Protein AF-K1QM29-F1 (afdb_monomer_lite)

Radius of gyration: 13.54 Å; chains: 1; bounding box: 26×27×32 Å

Organism: Magallana gigas (NCBI:txid29159)

pLDDT: mean 89.01, std 9.98, range [46.22, 97.56]

Foldseek 3Di:
DVVVVVVVVVVVLVVCVVVLHAEEDEPVCPPLPPQQADPVSPHGDPVVVVVVVVSVVVVVVCVVVDSDHYDYDDD

Secondary structure (DSSP, 8-state):
-HHHHHHHHHHHHHHHHHTT--EE--GGGTT--TTTB-TTSSSB-HHHHHHHHHHHHHHHHHHHH---SEE----

Sequence (75 aa):
MEQSRNRVNRAAAKEILGCGGRLLRHTQFLGKPKQLYSRDGVHLSGLGNDIYLNNLQGALEYFVKNKEGVVFPVN

Structure (mmCIF, N/CA/C/O backbone):
data_AF-K1QM29-F1
#
_entry.id   AF-K1QM29-F1
#
loop_
_atom_site.group_PDB
_atom_site.id
_atom_site.type_symbol
_atom_site.label_atom_id
_atom_site.label_alt_id
_atom_site.label_comp_id
_atom_site.label_asym_id
_atom_site.label_entity_id
_atom_site.label_seq_id
_atom_site.pdbx_PDB_ins_code
_atom_site.Cartn_x
_atom_site.Cartn_y
_atom_site.Cartn_z
_atom_site.occupancy
_atom_site.B_iso_or_equiv
_atom_site.auth_seq_id
_atom_site.auth_comp_id
_atom_site.auth_asym_id
_atom_site.auth_atom_id
_atom_site.pdbx_PDB_model_num
ATOM 1 N N . MET A 1 1 ? 12.423 16.089 -3.708 1.00 73.94 1 MET A N 1
ATOM 2 C CA . MET A 1 1 ? 11.159 15.362 -3.987 1.00 73.94 1 MET A CA 1
ATOM 3 C C . MET A 1 1 ? 10.838 14.319 -2.916 1.00 73.94 1 MET A C 1
ATOM 5 O O . MET A 1 1 ? 9.718 14.295 -2.422 1.00 73.94 1 MET A O 1
ATOM 9 N N . GLU A 1 2 ? 11.813 13.510 -2.493 1.00 81.38 2 GLU A N 1
ATOM 10 C CA . GLU A 1 2 ? 11.604 12.442 -1.502 1.00 81.38 2 GLU A CA 1
ATOM 11 C C . GLU A 1 2 ? 11.139 12.936 -0.118 1.00 81.38 2 GLU A C 1
ATOM 13 O O . GLU A 1 2 ? 10.247 12.353 0.493 1.00 81.38 2 GLU A O 1
ATOM 18 N N . GLN A 1 3 ? 11.658 14.077 0.347 1.00 86.81 3 GLN A N 1
ATOM 19 C CA . GLN A 1 3 ? 11.189 14.718 1.582 1.00 86.81 3 GLN A CA 1
ATOM 20 C C . GLN A 1 3 ? 9.709 15.128 1.500 1.00 86.81 3 GLN A C 1
ATOM 22 O O . GLN A 1 3 ? 8.957 14.918 2.451 1.00 86.81 3 GLN A O 1
ATOM 27 N N . SER A 1 4 ? 9.269 15.655 0.352 1.00 91.81 4 SER A N 1
ATOM 28 C CA . SER A 1 4 ? 7.866 16.011 0.114 1.00 91.81 4 SER A CA 1
ATOM 29 C C . SER A 1 4 ? 6.971 14.773 0.129 1.00 91.81 4 SER A C 1
ATOM 31 O O . SER A 1 4 ? 5.930 14.791 0.782 1.00 91.81 4 SER A O 1
ATOM 33 N N . ARG A 1 5 ? 7.408 13.675 -0.506 1.00 87.75 5 ARG A N 1
ATOM 34 C CA . ARG A 1 5 ? 6.720 12.373 -0.473 1.00 87.75 5 ARG A CA 1
ATOM 35 C C . ARG A 1 5 ? 6.559 11.869 0.962 1.00 87.75 5 ARG A C 1
ATOM 37 O O . ARG A 1 5 ? 5.455 11.533 1.380 1.00 87.75 5 ARG A O 1
ATOM 44 N N . ASN A 1 6 ? 7.636 11.890 1.746 1.00 89.38 6 ASN A N 1
ATOM 45 C CA . ASN A 1 6 ? 7.612 11.473 3.149 1.00 89.38 6 ASN A CA 1
ATOM 46 C C . ASN A 1 6 ? 6.693 12.351 4.006 1.00 89.38 6 ASN A C 1
ATOM 48 O O . ASN A 1 6 ? 5.983 11.833 4.869 1.00 89.38 6 ASN A O 1
ATOM 52 N N . ARG A 1 7 ? 6.668 13.666 3.757 1.00 95.06 7 ARG A N 1
ATOM 53 C CA . ARG A 1 7 ? 5.768 14.599 4.445 1.00 95.06 7 ARG A CA 1
ATOM 54 C C . ARG A 1 7 ? 4.302 14.285 4.147 1.00 95.06 7 ARG A C 1
ATOM 56 O O . ARG A 1 7 ? 3.515 14.200 5.085 1.00 95.06 7 ARG A O 1
ATOM 63 N N . VAL A 1 8 ? 3.957 14.071 2.876 1.00 93.94 8 VAL A N 1
ATOM 64 C CA . VAL A 1 8 ? 2.593 13.704 2.456 1.00 93.94 8 VAL A CA 1
ATOM 65 C C . VAL A 1 8 ? 2.185 12.365 3.064 1.00 93.94 8 VAL A C 1
ATOM 67 O O . VAL A 1 8 ? 1.144 12.288 3.707 1.00 93.94 8 VAL A O 1
ATOM 70 N N . ASN A 1 9 ? 3.038 11.342 2.970 1.00 92.00 9 ASN A N 1
ATOM 71 C CA . ASN A 1 9 ? 2.758 10.028 3.552 1.00 92.00 9 ASN A CA 1
ATOM 72 C C . ASN A 1 9 ? 2.542 10.101 5.069 1.00 92.00 9 ASN A C 1
ATOM 74 O O . ASN A 1 9 ? 1.671 9.419 5.599 1.00 92.00 9 ASN A O 1
ATOM 78 N N . ARG A 1 10 ? 3.313 10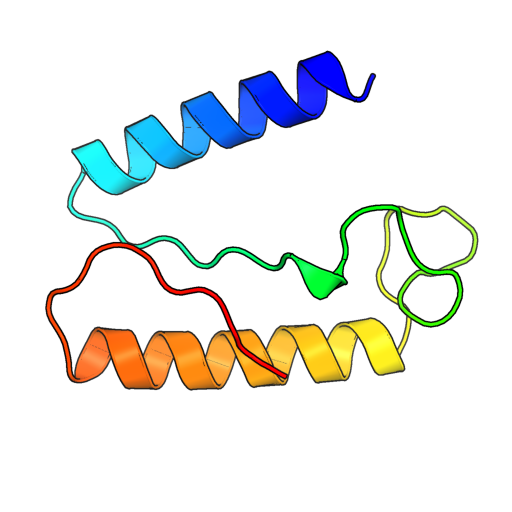.934 5.782 1.00 93.44 10 ARG A N 1
ATOM 79 C CA . ARG A 1 10 ? 3.136 11.143 7.225 1.00 93.44 10 ARG A CA 1
ATOM 80 C C . ARG A 1 10 ? 1.816 11.846 7.541 1.00 93.44 10 ARG A C 1
ATOM 82 O O . ARG A 1 10 ? 1.147 11.441 8.486 1.00 93.44 10 ARG A O 1
ATOM 89 N N . ALA A 1 11 ? 1.455 12.875 6.776 1.00 96.62 11 ALA A N 1
ATOM 90 C CA . ALA A 1 11 ? 0.199 13.598 6.956 1.00 96.62 11 ALA A CA 1
ATOM 91 C C . ALA A 1 11 ? -1.012 12.687 6.699 1.00 96.62 11 ALA A C 1
ATOM 93 O O . ALA A 1 11 ? -1.877 12.581 7.560 1.00 96.62 11 ALA A O 1
ATOM 94 N N . ALA A 1 12 ? -1.012 11.951 5.584 1.00 94.88 12 ALA A N 1
ATOM 95 C CA . ALA A 1 12 ? -2.061 10.987 5.255 1.00 94.88 12 ALA A CA 1
ATOM 96 C C . ALA A 1 12 ? -2.167 9.874 6.308 1.00 94.88 12 ALA A C 1
ATOM 98 O O . ALA A 1 12 ? -3.258 9.551 6.762 1.00 94.88 12 ALA A O 1
ATOM 99 N N . ALA A 1 13 ? -1.031 9.329 6.757 1.00 94.12 13 ALA A N 1
ATOM 100 C CA . ALA A 1 13 ? -1.012 8.321 7.812 1.00 94.12 13 ALA A CA 1
ATOM 101 C C . ALA A 1 13 ? -1.627 8.834 9.121 1.00 94.12 13 ALA A C 1
ATOM 103 O O . ALA A 1 13 ? -2.401 8.121 9.754 1.00 94.12 13 ALA A O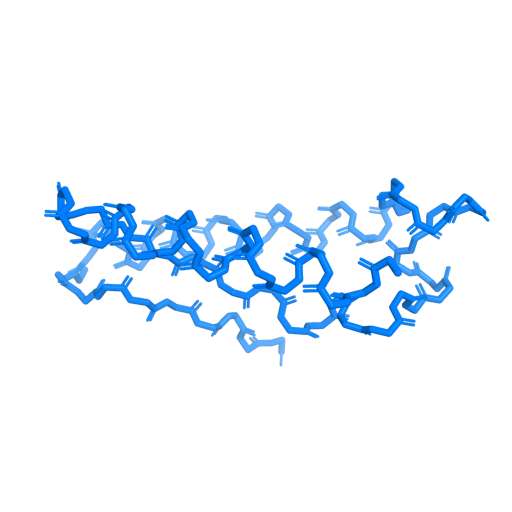 1
ATOM 104 N N . LYS A 1 14 ? -1.286 10.066 9.519 1.00 95.44 14 LYS A N 1
ATOM 105 C CA . LYS A 1 14 ? -1.845 10.696 10.717 1.00 95.44 14 LYS A CA 1
ATOM 106 C C . LYS A 1 14 ? -3.362 10.852 10.602 1.00 95.44 14 LYS A C 1
ATOM 108 O O . LYS A 1 14 ? -4.058 10.515 11.551 1.00 95.44 14 LYS A O 1
ATOM 113 N N . GLU A 1 15 ? -3.844 11.322 9.456 1.00 96.56 15 GLU A N 1
ATOM 114 C CA . GLU A 1 15 ? -5.273 11.534 9.214 1.00 96.56 15 GLU A CA 1
ATOM 115 C C . GLU A 1 15 ? -6.059 10.220 9.255 1.00 96.56 15 GLU A C 1
ATOM 117 O O . GLU A 1 15 ? -6.992 10.075 10.039 1.00 96.56 15 GLU A O 1
ATOM 122 N N . ILE A 1 16 ? -5.620 9.213 8.490 1.00 94.12 16 ILE A N 1
ATOM 123 C CA . ILE A 1 16 ? -6.293 7.909 8.422 1.00 94.12 16 ILE A CA 1
ATOM 124 C C . ILE A 1 16 ? -6.380 7.253 9.802 1.00 94.12 16 ILE A C 1
ATOM 126 O O . ILE A 1 16 ? -7.432 6.728 10.161 1.00 94.12 16 ILE A O 1
ATOM 130 N N . LEU A 1 17 ? -5.305 7.302 10.596 1.00 91.75 17 LEU A N 1
ATOM 131 C CA . LEU A 1 17 ? -5.330 6.783 11.966 1.00 91.75 17 LEU A CA 1
ATOM 132 C C . LEU A 1 17 ? -6.237 7.614 12.885 1.00 91.75 17 LEU A C 1
ATOM 134 O O . LEU A 1 17 ? -6.928 7.039 13.723 1.00 91.75 17 LEU A O 1
ATOM 138 N N . GLY A 1 18 ? -6.260 8.940 12.720 1.00 93.25 18 GLY A N 1
ATOM 139 C CA . GLY A 1 18 ? -7.128 9.844 13.478 1.00 93.25 18 GLY A CA 1
ATOM 140 C C . GLY A 1 18 ? -8.618 9.555 13.282 1.00 93.25 18 GLY A C 1
ATOM 141 O O . GLY A 1 18 ? -9.389 9.657 14.232 1.00 93.25 18 GLY A O 1
ATOM 142 N N . CYS A 1 19 ? -9.014 9.101 12.092 1.00 94.00 19 CYS A N 1
ATOM 143 C CA . CYS A 1 19 ? -10.386 8.685 11.785 1.00 94.00 19 CYS A CA 1
ATOM 144 C C . CYS A 1 19 ? -10.700 7.224 12.169 1.00 94.00 19 CYS A C 1
ATOM 146 O O . CYS A 1 19 ? -11.737 6.696 11.773 1.00 94.00 19 CYS A O 1
ATOM 148 N N . GLY A 1 20 ? -9.809 6.536 12.893 1.00 89.44 20 GLY A N 1
ATOM 149 C CA . GLY A 1 20 ? -9.978 5.123 13.257 1.00 89.44 20 GLY A CA 1
ATOM 150 C C . GLY A 1 20 ? -9.693 4.135 12.120 1.00 89.44 20 GLY A C 1
ATOM 151 O O . GLY A 1 20 ? -9.944 2.937 12.269 1.00 89.44 20 GLY A O 1
ATOM 152 N N . GLY A 1 21 ? -9.147 4.617 11.002 1.00 91.44 21 GLY A N 1
ATOM 153 C CA . GLY A 1 21 ? -8.735 3.803 9.868 1.00 91.44 21 GLY A CA 1
ATOM 154 C C . GLY A 1 21 ? -7.510 2.932 10.155 1.00 91.44 21 GLY A C 1
ATOM 155 O O . GLY A 1 21 ? -7.036 2.794 11.289 1.00 91.44 21 GLY A O 1
ATOM 156 N N . ARG A 1 22 ? -7.005 2.305 9.091 1.00 90.88 22 ARG A N 1
ATOM 157 C CA . ARG A 1 22 ? -5.916 1.323 9.128 1.00 90.88 22 ARG A CA 1
ATOM 158 C C . ARG A 1 22 ? -4.863 1.635 8.076 1.00 90.88 22 ARG A C 1
ATOM 160 O O . ARG A 1 22 ? -5.184 2.176 7.021 1.00 90.88 22 ARG A O 1
ATOM 167 N N . LEU A 1 23 ? -3.608 1.293 8.359 1.00 92.56 23 LEU A N 1
ATOM 168 C CA . LEU A 1 23 ? -2.486 1.547 7.459 1.00 92.56 23 LEU A CA 1
ATOM 169 C C . LEU A 1 23 ? -1.795 0.264 7.023 1.00 92.56 23 LEU A C 1
ATOM 171 O O . LEU A 1 23 ? -1.390 -0.546 7.852 1.00 92.56 23 LEU A O 1
ATOM 175 N N . LEU A 1 24 ? -1.558 0.159 5.720 1.00 91.88 24 LEU A N 1
ATOM 176 C CA . LEU A 1 24 ? -0.681 -0.836 5.121 1.00 91.88 24 LEU A CA 1
ATOM 177 C C . LEU A 1 24 ? 0.610 -0.161 4.651 1.00 91.88 24 LEU A C 1
ATOM 179 O O . LEU A 1 24 ? 0.573 0.797 3.876 1.00 91.88 24 LEU A O 1
ATOM 183 N N . ARG A 1 25 ? 1.765 -0.631 5.131 1.00 90.06 25 ARG A N 1
ATOM 184 C CA . ARG A 1 25 ? 3.076 -0.068 4.776 1.00 90.06 25 ARG A CA 1
ATOM 185 C C . ARG A 1 25 ? 3.867 -1.027 3.900 1.00 90.06 25 ARG A C 1
ATOM 187 O O . ARG A 1 25 ? 4.449 -1.976 4.401 1.00 90.06 25 ARG A O 1
ATOM 194 N N . HIS A 1 26 ? 3.967 -0.718 2.614 1.00 90.12 26 HIS A N 1
ATOM 195 C CA . HIS A 1 26 ? 4.734 -1.518 1.660 1.00 90.12 26 HIS A CA 1
ATOM 196 C C . HIS A 1 26 ? 6.227 -1.135 1.645 1.00 90.12 26 HIS A C 1
ATOM 198 O O . HIS A 1 26 ? 6.674 -0.323 0.828 1.00 90.12 26 HIS A O 1
ATOM 204 N N . THR A 1 27 ? 7.013 -1.676 2.575 1.00 89.62 27 THR A N 1
ATOM 205 C CA . THR A 1 27 ? 8.453 -1.380 2.707 1.00 89.62 27 THR A CA 1
ATOM 206 C C . THR A 1 27 ? 9.298 -1.963 1.571 1.00 89.62 27 THR A C 1
ATOM 208 O O . THR A 1 27 ? 10.310 -1.373 1.202 1.00 89.62 27 THR A O 1
ATOM 211 N N . GLN A 1 28 ? 8.856 -3.051 0.946 1.00 89.06 28 GLN A N 1
ATOM 212 C CA . GLN A 1 28 ? 9.504 -3.708 -0.193 1.00 89.06 28 GLN A CA 1
ATOM 213 C C . GLN A 1 28 ? 9.589 -2.840 -1.461 1.00 89.06 28 GLN A C 1
ATOM 215 O O . GLN A 1 28 ? 10.372 -3.132 -2.360 1.00 89.06 28 GLN A O 1
ATOM 220 N N . PHE A 1 29 ? 8.802 -1.763 -1.543 1.00 91.19 29 PHE A N 1
ATOM 221 C CA . PHE A 1 29 ? 8.845 -0.813 -2.659 1.00 91.19 29 PHE A CA 1
ATOM 222 C C . PHE A 1 29 ? 9.766 0.391 -2.397 1.00 91.19 29 PHE A C 1
ATOM 224 O O . PHE A 1 29 ? 9.957 1.241 -3.272 1.00 91.19 29 PHE A O 1
ATOM 231 N N . LEU A 1 30 ? 10.361 0.486 -1.202 1.00 88.75 30 LEU A N 1
ATOM 232 C CA . LEU A 1 30 ? 11.340 1.527 -0.895 1.00 88.75 30 LEU A CA 1
ATOM 233 C C . LEU A 1 30 ? 12.565 1.399 -1.810 1.00 88.75 30 LEU A C 1
ATOM 235 O O . LEU A 1 30 ? 12.986 0.307 -2.175 1.00 88.75 30 LEU A O 1
ATOM 239 N N . GLY A 1 31 ? 13.125 2.540 -2.216 1.00 88.69 31 GLY A N 1
ATOM 240 C CA . GLY A 1 31 ? 14.267 2.573 -3.137 1.00 88.69 31 GLY A CA 1
ATOM 241 C C . G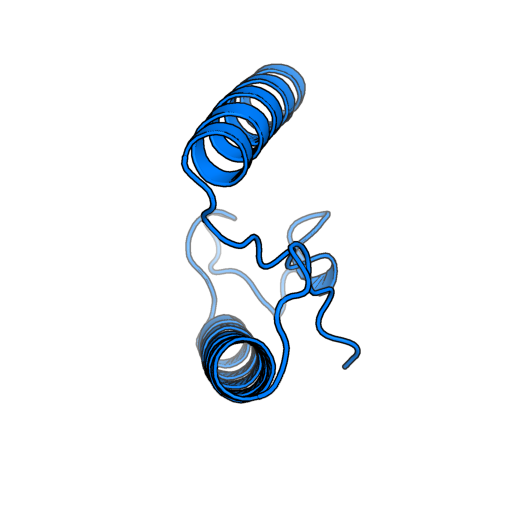LY A 1 31 ? 13.926 2.253 -4.597 1.00 88.69 31 GLY A C 1
ATOM 242 O O . GLY A 1 31 ? 14.826 2.275 -5.430 1.00 88.69 31 GLY A O 1
ATOM 243 N N . LYS A 1 32 ? 12.645 2.019 -4.920 1.00 91.94 32 LYS A N 1
ATOM 244 C CA . LYS A 1 32 ? 12.141 1.761 -6.278 1.00 91.94 32 LYS A CA 1
ATOM 245 C C . LYS A 1 32 ? 12.901 0.636 -7.009 1.00 91.94 32 LYS A C 1
ATOM 247 O O . LYS A 1 32 ? 13.539 0.897 -8.032 1.00 91.94 32 LYS A O 1
ATOM 252 N N . PRO A 1 33 ? 12.860 -0.618 -6.512 1.00 93.25 33 PRO A N 1
ATOM 253 C CA . PRO A 1 33 ? 13.596 -1.721 -7.125 1.00 93.25 33 PRO A CA 1
ATOM 254 C C . PRO A 1 33 ? 13.175 -1.915 -8.584 1.00 93.25 33 PRO A C 1
ATOM 256 O O . PRO A 1 33 ? 11.982 -2.008 -8.873 1.00 93.25 33 PRO A O 1
ATOM 259 N N . LYS A 1 34 ? 14.142 -2.024 -9.506 1.00 94.38 34 LYS A N 1
ATOM 260 C CA . LYS A 1 34 ? 13.870 -2.095 -10.956 1.00 94.38 34 LYS A CA 1
ATOM 261 C C . LYS A 1 34 ? 12.958 -3.261 -11.352 1.00 94.38 34 LYS A C 1
ATOM 263 O O . LYS A 1 34 ? 12.220 -3.139 -12.316 1.00 94.38 34 LYS A O 1
ATOM 268 N N . GLN A 1 35 ? 12.990 -4.371 -10.614 1.00 95.31 35 GLN A N 1
ATOM 269 C CA . GLN A 1 35 ? 12.104 -5.514 -10.859 1.00 95.31 35 GLN A CA 1
ATOM 270 C C . GLN A 1 35 ? 10.639 -5.261 -10.462 1.00 95.31 35 GLN A C 1
ATOM 272 O O . GLN A 1 35 ? 9.747 -5.927 -10.981 1.00 95.31 35 GLN A O 1
ATOM 277 N N . LEU A 1 36 ? 10.380 -4.316 -9.551 1.00 96.31 36 LEU A N 1
ATOM 278 C CA . LEU A 1 36 ? 9.050 -4.043 -8.989 1.00 96.31 36 LEU A CA 1
ATOM 279 C C . LEU A 1 36 ? 8.388 -2.803 -9.592 1.00 96.31 36 LEU A C 1
ATOM 281 O O . LEU A 1 36 ? 7.205 -2.574 -9.367 1.00 96.31 36 LEU A O 1
ATOM 285 N N . TYR A 1 37 ? 9.134 -2.015 -10.362 1.00 97.25 37 TYR A N 1
ATOM 286 C CA . TYR A 1 37 ? 8.662 -0.789 -10.989 1.00 97.25 37 TYR A CA 1
ATOM 287 C C . TYR A 1 37 ? 8.813 -0.848 -12.507 1.00 97.25 37 TYR A C 1
ATOM 289 O O . TYR A 1 37 ? 9.736 -1.450 -13.049 1.00 97.25 37 TYR A O 1
ATOM 297 N N . SER A 1 38 ? 7.912 -0.161 -13.193 1.00 95.25 38 SER A N 1
ATOM 298 C CA . SER A 1 38 ? 8.077 0.244 -14.581 1.00 95.25 38 SER A CA 1
ATOM 299 C C . SER A 1 38 ? 9.250 1.224 -14.722 1.00 95.25 38 SER A C 1
ATOM 301 O O . SER A 1 38 ? 9.783 1.751 -13.741 1.00 95.25 38 SER A O 1
ATOM 303 N N . ARG A 1 39 ? 9.670 1.496 -15.965 1.00 91.50 39 ARG A N 1
ATOM 304 C CA . ARG A 1 39 ? 10.850 2.339 -16.257 1.00 91.50 39 ARG A CA 1
ATOM 305 C C . ARG A 1 39 ? 10.756 3.766 -15.702 1.00 91.50 39 ARG A C 1
ATOM 307 O O . ARG A 1 39 ? 11.788 4.398 -15.508 1.00 91.50 39 ARG A O 1
ATOM 314 N N . ASP A 1 40 ? 9.550 4.259 -15.439 1.00 92.31 40 ASP A N 1
ATOM 315 C CA . ASP A 1 40 ? 9.304 5.583 -14.856 1.00 92.31 40 ASP A CA 1
ATOM 316 C C . ASP A 1 40 ? 9.558 5.664 -13.339 1.00 92.31 40 ASP A C 1
ATOM 318 O O . ASP A 1 40 ? 9.610 6.760 -12.776 1.00 92.31 40 ASP A O 1
ATOM 322 N N . GLY A 1 41 ? 9.721 4.526 -12.655 1.00 88.88 41 GLY A N 1
ATOM 323 C CA . GLY A 1 41 ? 9.892 4.483 -11.204 1.00 88.88 41 GLY A CA 1
ATOM 324 C C . GLY A 1 41 ? 8.685 5.021 -10.426 1.00 88.88 41 GLY A C 1
ATOM 325 O O . GLY A 1 41 ? 8.851 5.477 -9.290 1.00 88.88 41 GLY A O 1
ATOM 326 N N . VAL A 1 42 ? 7.495 5.028 -11.027 1.00 90.88 42 VAL A N 1
ATOM 327 C CA . VAL A 1 42 ? 6.225 5.436 -10.409 1.00 90.88 42 VAL A CA 1
ATOM 328 C C . VAL A 1 42 ? 5.217 4.298 -10.492 1.00 90.88 42 VAL A C 1
ATOM 330 O O . VAL A 1 42 ? 4.668 3.914 -9.461 1.00 90.88 42 VAL A O 1
ATOM 333 N N . HIS A 1 43 ? 5.015 3.728 -11.679 1.00 95.81 43 HIS A N 1
ATOM 334 C CA . HIS A 1 43 ? 4.109 2.601 -11.862 1.00 95.81 43 HIS A CA 1
ATOM 335 C C . HIS A 1 43 ? 4.799 1.304 -11.460 1.00 95.81 43 HIS A C 1
ATOM 337 O O . HIS A 1 43 ? 5.993 1.125 -11.702 1.00 95.81 43 HIS A O 1
ATOM 343 N N . LEU A 1 44 ? 4.052 0.383 -10.860 1.00 97.00 44 LEU A N 1
ATOM 344 C CA . LEU A 1 44 ? 4.564 -0.952 -10.575 1.00 97.00 44 LEU A CA 1
ATOM 345 C C . LEU A 1 44 ? 4.754 -1.738 -11.881 1.00 97.00 44 LEU A C 1
ATOM 347 O O . LEU A 1 44 ? 4.111 -1.462 -12.896 1.00 97.00 44 LEU A O 1
ATOM 351 N N . SER A 1 45 ? 5.683 -2.691 -11.871 1.00 97.06 45 SER A N 1
ATOM 352 C CA . SER A 1 45 ? 5.778 -3.715 -12.918 1.00 97.06 45 SER A CA 1
ATOM 353 C C . SER A 1 45 ? 4.657 -4.751 -12.738 1.00 97.06 45 SER A C 1
ATOM 355 O O . SER A 1 45 ? 3.932 -4.707 -11.745 1.00 97.06 45 SER A O 1
ATOM 357 N N . GLY A 1 46 ? 4.533 -5.723 -13.653 1.00 97.56 46 GLY A N 1
ATOM 358 C CA . GLY A 1 46 ? 3.622 -6.864 -13.456 1.00 97.56 46 GLY A CA 1
ATOM 359 C C . GLY A 1 46 ? 3.873 -7.573 -12.118 1.00 97.56 46 GLY A C 1
ATOM 360 O O . GLY A 1 46 ? 2.983 -7.631 -11.278 1.00 97.56 46 GLY A O 1
ATOM 361 N N . LEU A 1 47 ? 5.130 -7.952 -11.856 1.00 96.25 47 LEU A N 1
ATOM 362 C CA . LEU A 1 47 ? 5.546 -8.532 -10.573 1.00 96.25 47 LEU A CA 1
ATOM 363 C C . LEU A 1 47 ? 5.273 -7.597 -9.382 1.00 96.25 47 LEU A C 1
ATOM 365 O O . LEU A 1 47 ? 4.855 -8.042 -8.316 1.00 96.25 47 LEU A O 1
ATOM 369 N N . GLY A 1 48 ? 5.516 -6.293 -9.545 1.00 96.56 48 GLY A N 1
ATOM 370 C CA . GLY A 1 48 ? 5.218 -5.304 -8.511 1.00 96.56 48 GLY A CA 1
ATOM 371 C C . GLY A 1 48 ? 3.732 -5.267 -8.150 1.00 96.56 48 GLY A C 1
ATOM 372 O O . GLY A 1 48 ? 3.403 -5.212 -6.965 1.00 96.56 48 GLY A O 1
ATOM 373 N N . ASN A 1 49 ? 2.850 -5.346 -9.150 1.00 97.19 49 ASN A N 1
ATOM 374 C CA . ASN A 1 49 ? 1.404 -5.417 -8.952 1.00 97.19 49 ASN A CA 1
ATOM 375 C C . ASN A 1 49 ? 0.985 -6.709 -8.249 1.00 97.19 49 ASN A C 1
ATOM 377 O O . ASN A 1 49 ? 0.209 -6.630 -7.300 1.00 97.19 49 ASN A O 1
ATOM 381 N N . ASP A 1 50 ? 1.526 -7.863 -8.641 1.00 97.00 50 ASP A N 1
ATOM 382 C CA . ASP A 1 50 ? 1.206 -9.143 -7.995 1.00 97.00 50 ASP A CA 1
ATOM 383 C C . ASP A 1 50 ? 1.539 -9.102 -6.496 1.00 97.00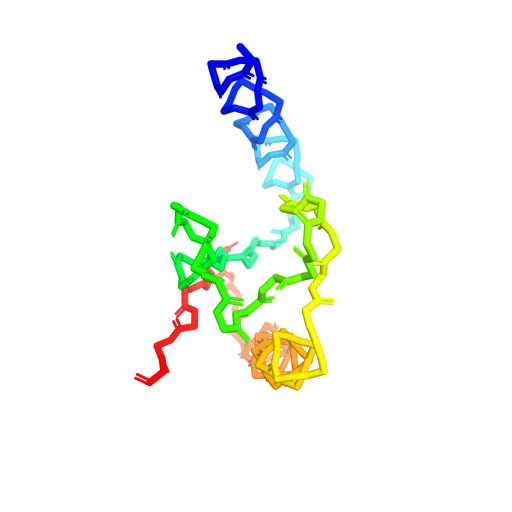 50 ASP A C 1
ATOM 385 O O . ASP A 1 50 ? 0.709 -9.434 -5.646 1.00 97.00 50 ASP A O 1
ATOM 389 N N . ILE A 1 51 ? 2.726 -8.587 -6.152 1.00 95.56 51 ILE A N 1
ATOM 390 C CA . ILE A 1 51 ? 3.147 -8.390 -4.759 1.00 95.56 51 ILE A CA 1
ATOM 391 C C . ILE A 1 51 ? 2.250 -7.367 -4.052 1.00 95.56 51 ILE A C 1
ATOM 393 O O . ILE A 1 51 ? 1.899 -7.553 -2.886 1.00 95.56 51 ILE A O 1
ATOM 397 N N . TYR A 1 52 ? 1.895 -6.261 -4.708 1.00 95.38 52 TYR A N 1
ATOM 398 C CA . TYR A 1 52 ? 1.025 -5.242 -4.118 1.00 95.38 52 TYR A CA 1
ATOM 399 C C . TYR A 1 52 ? -0.357 -5.812 -3.774 1.00 95.38 52 TYR A C 1
ATOM 401 O O . TYR A 1 52 ? -0.818 -5.636 -2.645 1.00 95.38 52 TYR A O 1
ATOM 409 N N . LEU A 1 53 ? -0.977 -6.535 -4.710 1.00 95.81 53 LEU A N 1
ATOM 410 C CA . LEU A 1 53 ? -2.295 -7.145 -4.546 1.00 95.81 53 LEU A CA 1
ATOM 411 C C . LEU A 1 53 ? -2.293 -8.237 -3.474 1.00 95.81 53 LEU A C 1
ATOM 413 O O . LEU A 1 53 ? -3.189 -8.249 -2.632 1.00 95.81 53 LEU A O 1
ATOM 417 N N . ASN A 1 54 ? -1.272 -9.098 -3.442 1.00 94.69 54 ASN A N 1
ATOM 418 C CA . ASN A 1 54 ? -1.153 -10.126 -2.407 1.00 94.69 54 ASN A CA 1
ATOM 419 C C . ASN A 1 54 ? -1.063 -9.512 -0.998 1.00 94.69 54 ASN A C 1
ATOM 421 O O . ASN A 1 54 ? -1.781 -9.912 -0.081 1.00 94.69 54 ASN A O 1
ATOM 425 N N . ASN A 1 55 ? -0.255 -8.463 -0.850 1.00 94.19 55 ASN A N 1
ATOM 426 C CA . ASN A 1 55 ? -0.115 -7.753 0.417 1.00 94.19 55 ASN A CA 1
ATOM 427 C C . ASN A 1 55 ? -1.388 -7.009 0.823 1.00 94.19 55 ASN A C 1
ATOM 429 O O . ASN A 1 55 ? -1.716 -6.957 2.008 1.00 94.19 55 ASN A O 1
ATOM 433 N N . LEU A 1 56 ? -2.109 -6.439 -0.146 1.00 93.75 56 LEU A N 1
ATOM 434 C CA . LEU A 1 56 ? -3.399 -5.807 0.101 1.00 93.75 56 LEU A CA 1
ATOM 435 C C . LEU A 1 56 ? -4.423 -6.831 0.602 1.00 93.75 56 LEU A C 1
ATOM 437 O O . LEU A 1 56 ? -5.095 -6.566 1.596 1.00 93.75 56 LEU A O 1
ATOM 441 N N . GLN A 1 57 ? -4.500 -8.004 -0.032 1.00 94.38 57 GLN A N 1
ATOM 442 C CA . GLN A 1 57 ? -5.371 -9.091 0.412 1.00 94.38 57 GLN A CA 1
ATOM 443 C C . GLN A 1 57 ? -5.044 -9.506 1.852 1.00 94.38 57 GLN A C 1
ATOM 445 O O . GLN A 1 57 ? -5.926 -9.465 2.709 1.00 94.38 57 GLN A O 1
ATOM 450 N N . GLY A 1 58 ? -3.780 -9.833 2.144 1.00 91.25 58 GLY A N 1
ATOM 451 C CA . GLY A 1 58 ? -3.369 -10.261 3.484 1.00 91.25 58 GLY A CA 1
ATOM 452 C C . GLY A 1 58 ? -3.644 -9.202 4.558 1.00 91.25 58 GLY A C 1
ATOM 453 O O . GLY A 1 58 ? -4.091 -9.521 5.660 1.00 91.25 58 GLY A O 1
ATOM 454 N N . ALA A 1 59 ? -3.458 -7.922 4.228 1.00 91.62 59 ALA A N 1
ATOM 455 C CA . ALA A 1 59 ? -3.774 -6.824 5.134 1.00 91.62 59 ALA A CA 1
ATOM 456 C C . ALA A 1 59 ? -5.278 -6.694 5.399 1.00 91.62 59 ALA A C 1
ATOM 458 O O . ALA A 1 59 ? -5.679 -6.520 6.548 1.00 91.62 59 ALA A O 1
ATOM 459 N N . LEU A 1 60 ? -6.116 -6.797 4.363 1.00 90.75 60 LEU A N 1
ATOM 460 C CA . LEU A 1 60 ? -7.572 -6.759 4.516 1.00 90.75 60 LEU A CA 1
ATOM 461 C C . LEU A 1 60 ? -8.064 -7.929 5.375 1.00 90.75 60 LEU A C 1
ATOM 463 O O . LEU A 1 60 ? -8.826 -7.712 6.315 1.00 90.75 60 LEU A O 1
ATOM 467 N N . GLU A 1 61 ? -7.579 -9.145 5.117 1.00 91.00 61 GLU A N 1
ATOM 468 C CA . GLU A 1 61 ? -7.886 -10.323 5.936 1.00 91.00 61 GLU A CA 1
ATOM 469 C C . GLU A 1 61 ? -7.477 -10.123 7.401 1.00 91.00 61 GLU A C 1
ATOM 471 O O . GLU A 1 61 ? -8.228 -10.469 8.319 1.00 91.00 61 GLU A O 1
ATOM 476 N N . TYR A 1 62 ? -6.304 -9.529 7.634 1.00 88.88 62 TYR A N 1
ATOM 477 C CA . TYR A 1 62 ? -5.834 -9.201 8.972 1.00 88.88 62 TYR A CA 1
ATOM 478 C C . TYR A 1 62 ? -6.723 -8.150 9.651 1.00 88.88 62 TYR A C 1
ATOM 480 O O . TYR A 1 62 ? -7.089 -8.340 10.810 1.00 88.88 62 TYR A O 1
ATOM 488 N N . PHE A 1 63 ? -7.108 -7.074 8.954 1.00 89.31 63 PHE A N 1
ATOM 489 C CA . PHE A 1 63 ? -7.945 -6.002 9.508 1.00 89.31 63 PHE A CA 1
ATOM 490 C C . PHE A 1 63 ? -9.379 -6.444 9.804 1.00 89.31 63 PHE A C 1
ATOM 492 O O . PHE A 1 63 ? -9.999 -5.914 10.723 1.00 89.31 63 PHE A O 1
ATOM 499 N N . VAL A 1 64 ? -9.909 -7.420 9.063 1.00 87.44 64 VAL A N 1
ATOM 500 C CA . VAL A 1 64 ? -11.208 -8.033 9.379 1.00 87.44 64 VAL A CA 1
ATOM 501 C C . VAL A 1 64 ? -11.135 -8.821 10.693 1.00 87.44 64 VAL A C 1
ATOM 503 O O . VAL A 1 64 ? -12.088 -8.814 11.469 1.00 87.44 64 VAL A O 1
ATOM 506 N N . LYS A 1 65 ? -10.003 -9.483 10.965 1.00 85.62 65 LYS A N 1
ATOM 507 C CA . LYS A 1 65 ? -9.811 -10.331 12.154 1.00 85.62 65 LYS A CA 1
ATOM 508 C C . LYS A 1 65 ? -9.324 -9.564 13.388 1.00 85.62 65 LYS A C 1
ATOM 510 O O . LYS A 1 65 ? -9.630 -9.964 14.507 1.00 85.62 65 LYS A O 1
ATOM 515 N N . ASN A 1 66 ? -8.576 -8.477 13.203 1.00 78.38 66 ASN A N 1
ATOM 516 C CA . ASN A 1 66 ? -7.870 -7.768 14.271 1.00 78.38 66 ASN A CA 1
ATOM 517 C C . ASN A 1 66 ? -8.220 -6.276 14.292 1.00 78.38 66 ASN A C 1
ATOM 519 O O . ASN A 1 66 ? -8.365 -5.629 13.258 1.00 78.38 66 ASN A O 1
ATOM 523 N N . LYS A 1 67 ? -8.270 -5.682 15.490 1.00 66.50 67 LYS A N 1
ATOM 524 C CA . LYS A 1 67 ? -8.491 -4.234 15.664 1.00 66.50 67 LYS A CA 1
ATOM 525 C C . LYS A 1 67 ? -7.195 -3.404 15.646 1.00 66.50 67 LYS A C 1
ATOM 527 O O . LYS A 1 67 ? -7.228 -2.240 16.042 1.00 66.50 67 LYS A O 1
ATOM 532 N N . GLU A 1 68 ? -6.069 -3.959 15.204 1.00 66.19 68 GLU A N 1
ATOM 533 C CA . GLU A 1 68 ? -4.787 -3.241 15.177 1.00 66.19 68 GLU A CA 1
ATOM 534 C C . GLU A 1 68 ? -4.663 -2.284 13.987 1.00 66.19 68 GLU A C 1
ATOM 536 O O . GLU A 1 68 ? -5.203 -2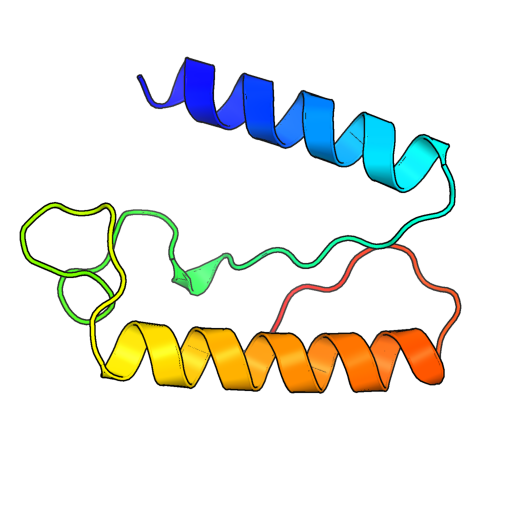.537 12.915 1.00 66.19 68 GLU A O 1
ATOM 541 N N . GLY A 1 69 ? -3.957 -1.165 14.196 1.00 66.62 69 GLY A N 1
ATOM 542 C CA . GLY A 1 69 ? -3.968 0.010 13.318 1.00 66.62 69 GLY A CA 1
ATOM 543 C C . GLY A 1 69 ? -2.997 0.001 12.132 1.00 66.62 69 GLY A C 1
ATOM 544 O O . GLY A 1 69 ? -3.193 0.776 11.194 1.00 66.62 69 GLY A O 1
ATOM 545 N N . VAL A 1 70 ? -1.943 -0.823 12.156 1.00 73.88 70 VAL A N 1
ATOM 546 C CA . VAL A 1 70 ? -0.863 -0.783 11.153 1.00 73.88 70 VAL A CA 1
ATOM 547 C C . VAL A 1 70 ? -0.342 -2.185 10.858 1.00 73.88 70 VAL A C 1
ATOM 549 O O . VAL A 1 70 ? 0.039 -2.896 11.779 1.00 73.88 70 VAL A O 1
ATOM 552 N N . VAL A 1 71 ? -0.251 -2.542 9.577 1.00 80.38 71 VAL A N 1
ATOM 553 C CA . VAL A 1 71 ? 0.347 -3.800 9.110 1.00 80.38 71 VAL A CA 1
ATOM 554 C C . VAL A 1 71 ? 1.525 -3.512 8.189 1.00 80.38 71 VAL A C 1
ATOM 556 O O . VAL A 1 71 ? 1.485 -2.626 7.326 1.00 80.38 71 VAL A O 1
ATOM 559 N N . PHE A 1 72 ? 2.579 -4.296 8.382 1.00 76.12 72 PHE A N 1
ATOM 560 C CA . PHE A 1 72 ? 3.733 -4.379 7.504 1.00 76.12 72 PHE A CA 1
ATOM 561 C C . PHE A 1 72 ? 3.682 -5.765 6.865 1.00 76.12 72 PHE A C 1
ATOM 563 O O . PHE A 1 72 ? 3.808 -6.750 7.592 1.00 76.12 72 PHE A O 1
ATOM 570 N N . PRO A 1 73 ? 3.452 -5.873 5.550 1.00 66.75 73 PRO A N 1
ATOM 571 C CA . PRO A 1 73 ? 3.528 -7.157 4.893 1.00 66.75 73 PRO A CA 1
ATOM 572 C C . PRO A 1 73 ? 4.967 -7.658 4.993 1.00 66.75 73 PRO A C 1
ATOM 574 O O . PRO A 1 73 ? 5.903 -6.968 4.579 1.00 66.75 73 PRO A O 1
ATOM 577 N N . VAL A 1 74 ? 5.132 -8.831 5.593 1.00 53.34 74 VAL A N 1
ATOM 578 C CA . VAL A 1 74 ? 6.393 -9.564 5.588 1.00 53.34 74 VAL A CA 1
ATOM 579 C C . VAL A 1 74 ? 6.292 -10.501 4.393 1.00 53.34 74 VAL A C 1
ATOM 581 O O . VAL A 1 74 ? 5.424 -11.371 4.386 1.00 53.34 74 VAL A O 1
ATOM 584 N N . ASN A 1 75 ? 7.092 -10.242 3.358 1.00 46.22 75 ASN A N 1
ATOM 5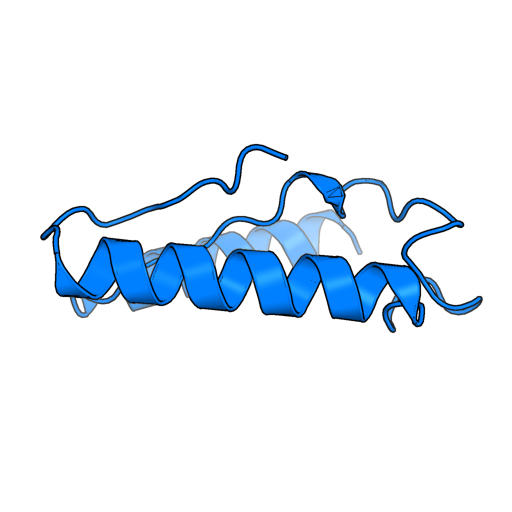85 C CA . ASN A 1 75 ? 7.294 -11.218 2.288 1.00 46.22 75 ASN A CA 1
ATOM 586 C C . ASN A 1 75 ? 8.015 -12.446 2.848 1.00 46.22 75 ASN A C 1
ATOM 588 O O . ASN A 1 75 ? 8.957 -12.236 3.650 1.00 46.22 75 ASN A O 1
#